Protein 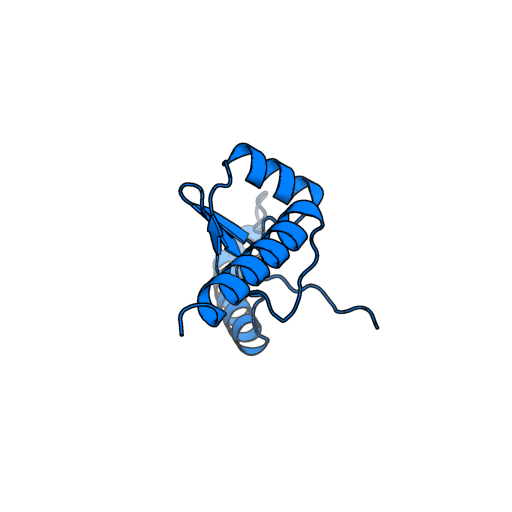AF-A0A9N8V6Z8-F1 (afdb_monomer_lite)

Sequence (109 aa):
MPDNYSNSANELKKFQKLWWDQGILHPKANWAQVEGVSLEKYEYHCDIFNIHELCEWSNGIVTIIELASRPHEICINSINRVLLHQCDTVAFTDTEIYGLGSTHKHNFH

Secondary structure (DSSP, 8-state):
--HHHHHHHHHHHHHHHHHHHH----TTS-TT-EES--HHHHHHHHHHHT-TTTEEEETTEEEEPPPPPHHHHHHHHHHHHHHHHHTGGGGGTT----------PPPP-

Organism: NCBI:txid1213867

pLDDT: mean 70.69, std 13.96, range [34.19, 90.38]

Structure (mmCIF, N/CA/C/O backbone):
data_AF-A0A9N8V6Z8-F1
#
_entry.id   AF-A0A9N8V6Z8-F1
#
loop_
_atom_site.group_PDB
_atom_site.id
_atom_site.type_symbol
_atom_site.label_atom_id
_atom_site.label_alt_id
_atom_site.label_comp_id
_atom_site.label_asym_id
_atom_site.label_entity_id
_atom_site.label_seq_id
_atom_site.pdbx_PDB_ins_code
_atom_site.Cartn_x
_atom_site.Cartn_y
_atom_site.Cartn_z
_atom_site.occupancy
_atom_site.B_iso_or_equiv
_atom_site.auth_seq_id
_atom_site.auth_comp_id
_atom_site.auth_asym_id
_atom_site.auth_atom_id
_atom_site.pdbx_PDB_model_num
ATOM 1 N N . MET A 1 1 ? -8.326 -13.951 37.890 1.00 42.72 1 MET A N 1
ATOM 2 C CA . MET A 1 1 ? -7.555 -12.771 37.444 1.00 42.72 1 MET A CA 1
ATOM 3 C C . MET A 1 1 ? -7.971 -12.434 36.008 1.00 42.72 1 MET A C 1
ATOM 5 O O . MET A 1 1 ? -7.333 -12.950 35.098 1.00 42.72 1 MET A O 1
ATOM 9 N N . PRO A 1 2 ? -9.069 -11.684 35.775 1.00 47.56 2 PRO A N 1
ATOM 10 C CA . PRO A 1 2 ? -9.577 -11.402 34.426 1.00 47.56 2 PRO A CA 1
ATOM 11 C C . PRO A 1 2 ? -9.253 -9.996 33.869 1.00 47.56 2 PRO A C 1
ATOM 13 O O . PRO A 1 2 ? -9.631 -9.689 32.743 1.00 47.56 2 PRO A O 1
ATOM 16 N N . ASP A 1 3 ? -8.514 -9.147 34.584 1.00 50.66 3 ASP A N 1
ATOM 17 C CA . ASP A 1 3 ? -8.561 -7.696 34.313 1.00 50.66 3 ASP A CA 1
ATOM 18 C C . ASP A 1 3 ? -7.487 -7.184 33.338 1.00 50.66 3 ASP A C 1
ATOM 20 O O . ASP A 1 3 ? -7.589 -6.079 32.809 1.00 50.66 3 ASP A O 1
ATOM 24 N N . ASN A 1 4 ? -6.462 -7.989 33.047 1.00 50.66 4 ASN A N 1
ATOM 25 C CA . ASN A 1 4 ? -5.327 -7.541 32.230 1.00 50.66 4 ASN A CA 1
ATOM 26 C C . ASN A 1 4 ? -5.570 -7.681 30.711 1.00 50.66 4 ASN A C 1
ATOM 28 O O . ASN A 1 4 ? -4.934 -7.002 29.912 1.00 50.66 4 ASN A O 1
ATOM 32 N N . TYR A 1 5 ? -6.511 -8.543 30.307 1.00 50.19 5 TYR A N 1
ATOM 33 C CA . TYR A 1 5 ? -6.845 -8.787 28.896 1.00 50.19 5 TYR A CA 1
ATOM 34 C C . TYR A 1 5 ? -7.826 -7.751 28.326 1.00 50.19 5 TYR A C 1
ATOM 36 O O . TYR A 1 5 ? -7.744 -7.403 27.151 1.00 50.19 5 TYR A O 1
ATOM 44 N N . SER A 1 6 ? -8.753 -7.234 29.144 1.00 58.25 6 SER A N 1
ATOM 45 C CA . SER A 1 6 ? -9.704 -6.212 28.679 1.00 58.25 6 SER A CA 1
ATOM 46 C C . SER A 1 6 ? -9.034 -4.846 28.520 1.00 58.25 6 SER A C 1
ATOM 48 O O . SER A 1 6 ? -9.381 -4.086 27.616 1.00 58.25 6 SER A O 1
ATOM 50 N N . ASN A 1 7 ? -8.027 -4.557 29.351 1.00 60.00 7 ASN A N 1
ATOM 51 C CA . ASN A 1 7 ? -7.305 -3.293 29.312 1.00 60.00 7 ASN A CA 1
ATOM 52 C C . ASN A 1 7 ? -6.415 -3.189 28.060 1.00 60.00 7 ASN A C 1
ATOM 54 O O . ASN A 1 7 ? -6.444 -2.175 27.367 1.00 60.00 7 ASN A O 1
ATOM 58 N N . SER A 1 8 ? -5.716 -4.270 27.692 1.00 62.00 8 SER A N 1
ATOM 59 C CA . SER A 1 8 ? -4.881 -4.316 26.482 1.00 62.00 8 SER A CA 1
ATOM 60 C C . SER A 1 8 ? -5.697 -4.227 25.185 1.00 62.00 8 SER A C 1
ATOM 62 O O . SER A 1 8 ? -5.314 -3.506 24.264 1.00 62.00 8 SER A O 1
ATOM 64 N N . ALA A 1 9 ? -6.858 -4.887 25.119 1.00 65.69 9 ALA A N 1
ATOM 65 C CA . ALA A 1 9 ? -7.766 -4.800 23.973 1.00 65.69 9 ALA A CA 1
ATOM 66 C C . ALA A 1 9 ? -8.370 -3.393 23.802 1.00 65.69 9 ALA A C 1
ATOM 68 O O . ALA A 1 9 ? -8.521 -2.906 22.680 1.00 65.69 9 ALA A O 1
ATOM 69 N N . ASN A 1 10 ? -8.687 -2.715 24.909 1.00 71.88 10 ASN A N 1
ATOM 70 C CA . ASN A 1 10 ? -9.189 -1.341 24.883 1.00 71.88 10 ASN A CA 1
ATOM 71 C C . ASN A 1 10 ? -8.105 -0.332 24.479 1.00 71.88 10 ASN A C 1
ATOM 73 O O . ASN A 1 10 ? -8.391 0.598 23.721 1.00 71.88 10 ASN A O 1
ATOM 77 N N . GLU A 1 11 ? -6.861 -0.525 24.925 1.00 69.50 11 GLU A N 1
ATOM 78 C CA . GLU A 1 11 ? -5.732 0.292 24.472 1.00 69.50 11 GLU A CA 1
ATOM 79 C C . GLU A 1 11 ? -5.449 0.104 22.975 1.00 69.50 11 GLU A C 1
ATOM 81 O O . GLU A 1 11 ? -5.271 1.091 22.261 1.00 69.50 11 GLU A O 1
ATOM 86 N N . LEU A 1 12 ? -5.492 -1.131 22.464 1.00 67.50 12 LEU A N 1
ATOM 87 C CA . LEU A 1 12 ? -5.329 -1.414 21.032 1.00 67.50 12 LEU A CA 1
ATOM 88 C C . LEU A 1 12 ? -6.371 -0.684 20.176 1.00 67.50 12 LEU A C 1
ATOM 90 O O . LEU A 1 12 ? -6.008 0.012 19.227 1.00 67.50 12 LEU A O 1
ATOM 94 N N . LYS A 1 13 ? -7.651 -0.755 20.562 1.00 72.38 13 LYS A N 1
ATOM 95 C CA . LYS A 1 13 ? -8.737 -0.030 19.879 1.00 72.38 13 LYS A CA 1
ATOM 96 C C . LYS A 1 13 ? -8.539 1.484 19.902 1.00 72.38 13 LYS A C 1
ATOM 98 O O . LYS A 1 13 ? -8.850 2.166 18.926 1.00 72.38 13 LYS A O 1
ATOM 103 N N . LYS A 1 14 ? -8.002 2.028 20.999 1.00 76.25 14 LYS A N 1
ATOM 104 C CA . LYS A 1 14 ? -7.682 3.457 21.109 1.00 76.25 14 LYS A CA 1
ATOM 105 C C . LYS A 1 14 ? -6.611 3.870 20.096 1.00 76.25 14 LYS A C 1
ATOM 107 O O . LYS A 1 14 ? -6.766 4.908 19.458 1.00 76.25 14 LYS A O 1
ATOM 112 N N . PHE A 1 15 ? -5.554 3.074 19.926 1.00 70.62 15 PHE A N 1
ATOM 113 C CA . PHE A 1 15 ? -4.496 3.379 18.957 1.00 70.62 15 PHE A CA 1
ATOM 114 C C . PHE A 1 15 ? -4.946 3.192 17.502 1.00 70.62 15 PHE A C 1
ATOM 116 O O . PHE A 1 15 ? -4.617 4.029 16.666 1.00 70.62 15 PHE A O 1
ATOM 123 N N . GLN A 1 16 ? -5.761 2.171 17.211 1.00 69.62 16 GLN A N 1
ATOM 124 C CA . GLN A 1 16 ? -6.390 1.996 15.893 1.00 69.62 16 GLN A CA 1
ATOM 125 C C . GLN A 1 16 ? -7.257 3.204 15.520 1.00 69.62 16 GLN A C 1
ATOM 127 O O . GLN A 1 16 ? -7.170 3.714 14.406 1.00 69.62 16 GLN A O 1
ATOM 132 N N . LYS A 1 17 ? -8.048 3.712 16.474 1.00 74.94 17 LYS A N 1
ATOM 133 C CA . LYS A 1 17 ? -8.868 4.910 16.271 1.00 74.94 17 LYS A CA 1
ATOM 134 C C . LYS A 1 17 ? -8.025 6.174 16.074 1.00 74.94 17 LYS A C 1
ATOM 136 O O . LYS A 1 17 ? -8.362 6.986 15.227 1.00 74.94 17 LYS A O 1
ATOM 141 N N . LEU A 1 18 ? -6.930 6.341 16.817 1.00 70.19 18 LEU A N 1
ATOM 142 C CA . LEU A 1 18 ? -6.005 7.468 16.627 1.00 70.19 18 LEU A CA 1
ATOM 143 C C . LEU A 1 18 ? -5.382 7.474 15.227 1.00 70.19 18 LEU A C 1
ATOM 145 O O . LEU A 1 18 ? -5.301 8.532 14.609 1.00 70.19 18 LEU A O 1
ATOM 149 N N . TRP A 1 19 ? -4.988 6.309 14.712 1.00 70.88 19 TRP A N 1
ATOM 150 C CA . TRP A 1 19 ? -4.521 6.193 13.333 1.00 70.88 19 TRP A CA 1
ATOM 151 C C . TRP A 1 19 ? -5.633 6.529 12.337 1.00 70.88 19 TRP A C 1
ATOM 153 O O . TRP A 1 19 ? -5.437 7.373 11.472 1.00 70.88 19 TRP A O 1
ATOM 163 N N . TRP A 1 20 ? -6.822 5.952 12.512 1.00 73.06 20 TRP A N 1
ATOM 164 C CA . TRP A 1 20 ? -7.953 6.203 11.619 1.00 73.06 20 TRP A CA 1
ATOM 165 C C . TRP A 1 20 ? -8.424 7.664 11.613 1.00 73.06 20 TRP A C 1
ATOM 167 O O . TRP A 1 20 ? -8.847 8.198 10.596 1.00 73.06 20 TRP A O 1
ATOM 177 N N . ASP A 1 21 ? -8.401 8.332 12.760 1.00 75.31 21 ASP A N 1
ATOM 178 C CA . ASP A 1 21 ? -8.927 9.690 12.862 1.00 75.31 21 ASP A CA 1
ATOM 179 C C . ASP A 1 21 ? -7.849 10.742 12.537 1.00 75.31 21 ASP A C 1
ATOM 181 O O . ASP A 1 21 ? -8.187 11.852 12.129 1.00 75.31 21 ASP A O 1
ATOM 185 N N . GLN A 1 22 ? -6.559 10.430 12.736 1.00 70.25 22 GLN A N 1
ATOM 186 C CA . GLN A 1 22 ? -5.473 11.428 12.717 1.00 70.25 22 GLN A CA 1
ATOM 187 C C . GLN A 1 22 ? -4.256 11.037 11.865 1.00 70.25 22 GLN A C 1
ATOM 189 O O . GLN A 1 22 ? -3.334 11.839 11.726 1.00 70.25 22 GLN A O 1
ATOM 194 N N . GLY A 1 23 ? -4.202 9.818 11.328 1.00 62.50 23 GLY A N 1
ATOM 195 C CA . GLY A 1 23 ? -3.057 9.297 10.574 1.00 62.50 23 GLY A CA 1
ATOM 196 C C . GLY A 1 23 ? -1.811 9.007 11.425 1.00 62.50 23 GLY A C 1
ATOM 197 O O . GLY A 1 23 ? -0.726 8.818 10.877 1.00 62.50 23 GLY A O 1
ATOM 198 N N . ILE A 1 24 ? -1.924 8.986 12.760 1.00 66.94 24 ILE A N 1
ATOM 199 C CA . ILE A 1 24 ? -0.777 8.819 13.670 1.00 66.94 24 ILE A CA 1
ATOM 200 C C . ILE A 1 24 ? -0.489 7.333 13.927 1.00 66.94 24 ILE A C 1
ATOM 202 O O . ILE A 1 24 ? -1.287 6.628 14.545 1.00 66.94 24 ILE A O 1
ATOM 206 N N . LEU A 1 25 ? 0.699 6.875 13.519 1.00 63.44 25 LEU A N 1
ATOM 207 C CA . LEU A 1 25 ? 1.227 5.539 13.820 1.00 63.44 25 LEU A CA 1
ATOM 208 C C . LEU A 1 25 ? 1.915 5.523 15.205 1.00 63.44 25 LEU A C 1
ATOM 210 O O . LEU A 1 25 ? 2.947 6.150 15.418 1.00 63.44 25 LEU A O 1
ATOM 214 N N . HIS A 1 26 ? 1.348 4.787 16.162 1.00 61.81 26 HIS A N 1
ATOM 215 C CA . HIS A 1 26 ? 1.837 4.567 17.522 1.00 61.81 26 HIS A CA 1
ATOM 216 C C . HIS A 1 26 ? 2.472 3.164 17.758 1.00 61.81 26 HIS A C 1
ATOM 218 O O . HIS A 1 26 ? 1.764 2.162 17.683 1.00 61.81 26 HIS A O 1
ATOM 224 N N . PRO A 1 27 ? 3.740 3.040 18.199 1.00 59.66 27 PRO A N 1
ATOM 225 C CA . PRO A 1 27 ? 4.496 1.771 18.259 1.00 59.66 27 PRO A CA 1
ATOM 226 C C . PRO A 1 27 ? 3.862 0.593 19.023 1.00 59.66 27 PRO A C 1
ATOM 228 O O . PRO A 1 27 ? 4.293 -0.543 18.866 1.00 59.66 27 PRO A O 1
ATOM 231 N N . LYS A 1 28 ? 2.876 0.855 19.891 1.00 59.22 28 LYS A N 1
ATOM 232 C CA . LYS A 1 28 ? 2.168 -0.169 20.683 1.00 59.22 28 LYS A CA 1
ATOM 233 C C . LYS A 1 28 ? 0.928 -0.759 20.006 1.00 59.22 28 LYS A C 1
ATOM 235 O O . LYS A 1 28 ? 0.317 -1.659 20.578 1.00 59.22 28 LYS A O 1
ATOM 240 N N . ALA A 1 29 ? 0.500 -0.234 18.860 1.00 57.00 29 ALA A N 1
ATOM 241 C CA . ALA A 1 29 ? -0.660 -0.785 18.177 1.00 57.00 29 ALA A CA 1
ATOM 242 C C . ALA A 1 29 ? -0.250 -2.029 17.380 1.00 57.00 29 ALA A C 1
ATOM 244 O O . ALA A 1 29 ? 0.756 -2.018 16.679 1.00 57.00 29 ALA A O 1
ATOM 245 N N . ASN A 1 30 ? -1.022 -3.108 17.493 1.00 57.03 30 ASN A N 1
ATOM 246 C CA . ASN A 1 30 ? -0.911 -4.228 16.570 1.00 57.03 30 ASN A CA 1
ATOM 247 C C . ASN A 1 30 ? -1.642 -3.824 15.280 1.00 57.03 30 ASN A C 1
ATOM 249 O O . ASN A 1 30 ? -2.868 -3.707 15.266 1.00 57.03 30 ASN A O 1
ATOM 253 N N . TRP A 1 31 ? -0.863 -3.511 14.248 1.00 64.00 31 TRP A N 1
ATOM 254 C CA . TRP A 1 31 ? -1.280 -2.775 13.051 1.00 64.00 31 TRP A CA 1
ATOM 255 C C . TRP A 1 31 ? -2.001 -3.591 11.993 1.00 64.00 31 TRP A C 1
ATOM 257 O O . TRP A 1 31 ? -2.420 -3.032 10.988 1.00 64.00 31 TRP A O 1
ATOM 267 N N . ALA A 1 32 ? -2.141 -4.898 12.196 1.00 63.66 32 ALA A N 1
ATOM 268 C CA . ALA A 1 32 ? -2.572 -5.773 11.120 1.00 63.66 32 ALA A CA 1
ATOM 269 C C . ALA A 1 32 ? -3.951 -5.387 10.559 1.00 63.66 32 ALA A C 1
ATOM 271 O O . ALA A 1 32 ? -4.164 -5.529 9.358 1.00 63.66 32 ALA A O 1
ATOM 272 N N . GLN A 1 33 ? -4.902 -4.948 11.401 1.00 73.06 33 GLN A N 1
ATOM 273 C CA . GLN A 1 33 ? -6.311 -4.830 11.004 1.00 73.06 33 GLN A CA 1
ATOM 274 C C . GLN A 1 33 ? -7.085 -3.765 11.802 1.00 73.06 33 GLN A C 1
ATOM 276 O O . GLN A 1 33 ? -6.951 -3.670 13.024 1.00 73.06 33 GLN A O 1
ATOM 281 N N . VAL A 1 34 ? -7.941 -3.006 11.112 1.00 79.06 34 VAL A N 1
ATOM 282 C CA . VAL A 1 34 ? -8.985 -2.132 11.675 1.00 79.06 34 VAL A CA 1
ATOM 283 C C . VAL A 1 34 ? -10.341 -2.623 11.171 1.00 79.06 34 VAL A C 1
ATOM 285 O O . VAL A 1 34 ? -10.581 -2.652 9.970 1.00 79.06 34 VAL A O 1
ATOM 288 N N . GLU A 1 35 ? -11.237 -3.009 12.075 1.00 83.38 35 GLU A N 1
ATOM 289 C CA . GLU A 1 35 ? -12.550 -3.571 11.729 1.00 83.38 35 GLU A CA 1
ATOM 290 C C . GLU A 1 35 ? -13.674 -2.521 11.763 1.00 83.38 35 GLU A C 1
ATOM 292 O O . GLU A 1 35 ? -13.588 -1.504 12.456 1.00 83.38 35 GLU A O 1
ATOM 297 N N . GLY A 1 36 ? -14.779 -2.807 11.067 1.00 85.12 36 GLY A N 1
ATOM 298 C CA . GLY A 1 36 ? -16.003 -2.001 11.109 1.00 85.12 36 GLY A CA 1
ATOM 299 C C . GLY A 1 36 ? -15.936 -0.723 10.272 1.00 85.12 36 GLY A C 1
ATOM 300 O O . GLY A 1 36 ? -16.636 0.249 10.561 1.00 85.12 36 GLY A O 1
ATOM 301 N N . VAL A 1 37 ? -15.085 -0.706 9.249 1.00 84.06 37 VAL A N 1
ATOM 302 C CA . VAL A 1 37 ? -14.898 0.437 8.353 1.00 84.06 37 VAL A CA 1
ATOM 303 C C . VAL A 1 37 ? -15.720 0.220 7.085 1.00 84.06 37 VAL A C 1
ATOM 305 O O . VAL A 1 37 ? -15.497 -0.752 6.375 1.00 84.06 37 VAL A O 1
ATOM 308 N N . SER A 1 38 ? -16.663 1.106 6.759 1.00 90.31 38 SER A N 1
ATOM 309 C CA . SER A 1 38 ? -17.347 1.047 5.458 1.00 90.31 38 SER A CA 1
ATOM 310 C C . SER A 1 38 ? -16.397 1.420 4.314 1.00 90.31 38 SER A C 1
ATOM 312 O O . SER A 1 38 ? -15.469 2.200 4.520 1.00 90.31 38 SER A O 1
ATOM 314 N N . LEU A 1 39 ? -16.652 0.901 3.107 1.00 87.50 39 LEU A N 1
ATOM 315 C CA . LEU A 1 39 ? -15.852 1.213 1.915 1.00 87.50 39 LEU A CA 1
ATOM 316 C C . LEU A 1 39 ? -15.747 2.730 1.680 1.00 87.50 39 LEU A C 1
ATOM 318 O O . LEU A 1 39 ? -14.648 3.251 1.565 1.00 87.50 39 LEU A O 1
ATOM 322 N N . GLU A 1 40 ? -16.869 3.449 1.745 1.00 90.38 40 GLU A N 1
ATOM 323 C CA . GLU A 1 40 ? -16.917 4.914 1.604 1.00 90.38 40 GLU A CA 1
ATOM 324 C C . GLU A 1 40 ? -16.020 5.632 2.626 1.00 90.38 40 GLU A C 1
ATOM 326 O O . GLU A 1 40 ? -15.296 6.571 2.296 1.00 90.38 40 GLU A O 1
ATOM 331 N N . LYS A 1 41 ? -16.025 5.170 3.885 1.00 87.50 41 LYS A N 1
ATOM 332 C CA . LYS A 1 41 ? -15.181 5.753 4.933 1.00 87.50 41 LYS A CA 1
ATOM 333 C C . LYS A 1 41 ? -13.704 5.482 4.655 1.00 87.50 41 LYS A C 1
ATOM 335 O O . LYS A 1 41 ? -12.876 6.333 4.966 1.00 87.50 41 LYS A O 1
ATOM 340 N N . TYR A 1 42 ? -13.382 4.310 4.108 1.00 86.75 42 TYR A N 1
ATOM 341 C CA . TYR A 1 42 ? -12.029 3.957 3.698 1.00 86.75 42 TYR A CA 1
ATOM 342 C C . TYR A 1 42 ? -11.530 4.799 2.528 1.00 86.75 42 TYR A C 1
ATOM 344 O O . TYR A 1 42 ? -10.453 5.376 2.651 1.00 86.75 42 TYR A O 1
ATOM 352 N N . GLU A 1 43 ? -12.312 4.936 1.458 1.00 85.75 43 GLU A N 1
ATOM 353 C CA . GLU A 1 43 ? -11.943 5.741 0.286 1.00 85.75 43 GLU A CA 1
ATOM 354 C C . GLU A 1 43 ? -11.699 7.202 0.685 1.00 85.75 43 GLU A C 1
ATOM 356 O O . GLU A 1 43 ? -10.626 7.746 0.430 1.00 85.75 43 GLU A O 1
ATOM 361 N N . TYR A 1 44 ? -12.632 7.794 1.439 1.00 86.75 44 TYR A N 1
ATOM 362 C CA . TYR A 1 44 ? -12.500 9.161 1.951 1.00 86.75 44 TYR A CA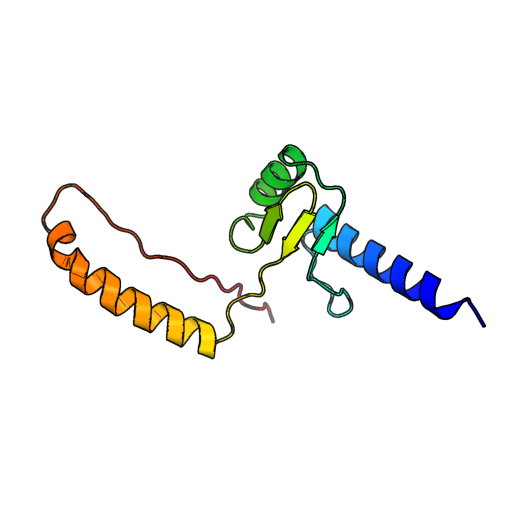 1
ATOM 363 C C . TYR A 1 44 ? -11.260 9.347 2.837 1.00 86.75 44 TYR A C 1
ATOM 365 O O . TYR A 1 44 ? -10.556 10.353 2.748 1.00 86.75 44 TYR A O 1
ATOM 373 N N . HIS A 1 45 ? -10.979 8.379 3.711 1.00 82.56 45 HIS A N 1
ATOM 374 C CA . HIS A 1 45 ? -9.810 8.429 4.582 1.00 82.56 45 HIS A CA 1
ATOM 375 C C . HIS A 1 45 ? -8.504 8.327 3.782 1.00 82.56 45 HIS A C 1
ATOM 377 O O . HIS A 1 45 ? -7.574 9.105 4.011 1.00 82.56 45 HIS A O 1
ATOM 383 N N . CYS A 1 46 ? -8.443 7.413 2.815 1.00 79.88 46 CYS A N 1
ATOM 384 C CA . CYS A 1 46 ? -7.269 7.247 1.970 1.00 79.88 46 CYS A CA 1
ATOM 385 C C . CYS A 1 46 ? -7.005 8.473 1.093 1.00 79.88 46 CYS A C 1
ATOM 387 O O . CYS A 1 46 ? -5.839 8.834 0.935 1.00 79.88 46 CYS A O 1
ATOM 389 N N . ASP A 1 47 ? -8.052 9.155 0.620 1.00 80.00 47 ASP A N 1
ATOM 390 C CA . ASP A 1 47 ? -7.944 10.427 -0.103 1.00 80.00 47 ASP A CA 1
ATOM 391 C C . ASP A 1 47 ? -7.410 11.559 0.784 1.00 80.00 47 ASP A C 1
ATOM 393 O O . ASP A 1 47 ? -6.500 12.284 0.382 1.00 80.00 47 ASP A O 1
ATOM 397 N N . ILE A 1 48 ? -7.923 11.700 2.014 1.00 81.88 48 ILE A N 1
ATOM 398 C CA . ILE A 1 48 ? -7.471 12.750 2.946 1.00 81.88 48 ILE A CA 1
ATOM 399 C C . ILE A 1 48 ? -5.996 12.598 3.300 1.00 81.88 48 ILE A C 1
ATOM 401 O O . ILE A 1 48 ? -5.258 13.584 3.340 1.00 81.88 48 ILE A O 1
ATOM 405 N N . PHE A 1 49 ? -5.573 11.376 3.622 1.00 73.56 49 PHE A N 1
ATOM 406 C CA . PHE A 1 49 ? -4.226 11.127 4.134 1.00 73.56 49 PHE A CA 1
ATOM 407 C C . PHE A 1 49 ? -3.233 10.701 3.043 1.00 73.56 49 PHE A C 1
ATOM 409 O O . PHE A 1 49 ? -2.035 10.583 3.325 1.00 73.56 49 PHE A O 1
ATOM 416 N N . ASN A 1 50 ? -3.712 10.514 1.809 1.00 74.06 50 ASN A N 1
ATOM 417 C CA . ASN A 1 50 ? -2.969 9.991 0.665 1.00 74.06 50 ASN A CA 1
ATOM 418 C C . ASN A 1 50 ? -2.203 8.703 1.026 1.00 74.06 50 ASN A C 1
ATOM 420 O O . ASN A 1 50 ? -0.971 8.647 0.965 1.00 74.06 50 ASN A O 1
ATOM 424 N N . ILE A 1 51 ? -2.944 7.699 1.511 1.00 69.88 51 ILE A N 1
ATOM 425 C CA . ILE A 1 51 ? -2.405 6.428 2.038 1.00 69.88 51 ILE A CA 1
ATOM 426 C C . ILE A 1 51 ? -2.943 5.182 1.320 1.00 69.88 51 ILE A C 1
ATOM 428 O O . ILE A 1 51 ? -2.806 4.081 1.849 1.00 69.88 51 ILE A O 1
ATOM 432 N N . HIS A 1 52 ? -3.520 5.339 0.123 1.00 66.06 52 HIS A N 1
ATOM 433 C CA . HIS A 1 52 ? -4.065 4.235 -0.690 1.00 66.06 52 HIS A CA 1
ATOM 434 C C . HIS A 1 52 ? -3.080 3.069 -0.879 1.00 66.06 52 HIS A C 1
ATOM 436 O O . HIS A 1 52 ? -3.486 1.920 -0.957 1.00 66.06 52 HIS A O 1
ATOM 442 N N . GLU A 1 53 ? -1.777 3.345 -0.897 1.00 65.25 53 GLU A N 1
ATOM 443 C CA . GLU A 1 53 ? -0.729 2.331 -1.087 1.00 65.25 53 GLU A CA 1
ATOM 444 C C . GLU A 1 53 ? -0.269 1.648 0.212 1.00 65.25 53 GLU A C 1
ATOM 446 O O . GLU A 1 53 ? 0.541 0.725 0.184 1.00 65.25 53 GLU A O 1
ATOM 451 N N . LEU A 1 54 ? -0.744 2.121 1.366 1.00 74.75 54 LEU A N 1
ATOM 452 C CA . LEU A 1 54 ? -0.305 1.663 2.689 1.00 74.75 54 LEU A CA 1
ATOM 453 C C . LEU A 1 54 ? -1.372 0.842 3.408 1.00 74.75 54 LEU A C 1
ATOM 455 O O . LEU A 1 54 ? -1.142 0.362 4.520 1.00 74.75 54 LEU A O 1
ATOM 459 N N . CYS A 1 55 ? -2.553 0.699 2.810 1.00 79.88 55 CYS A N 1
ATOM 460 C CA . CYS A 1 55 ? -3.625 -0.089 3.384 1.00 79.88 55 CYS A CA 1
ATOM 461 C C . CYS A 1 55 ? -4.620 -0.576 2.331 1.00 79.88 55 CYS A C 1
ATOM 463 O O . CYS A 1 55 ? -4.967 0.137 1.396 1.00 79.88 55 CYS A O 1
ATOM 465 N N . GLU A 1 56 ? -5.127 -1.783 2.538 1.00 83.62 56 GLU A N 1
ATOM 466 C CA . GLU A 1 56 ? -6.154 -2.411 1.712 1.00 83.62 56 GLU A CA 1
ATOM 467 C C . GLU A 1 56 ? -7.449 -2.546 2.503 1.00 83.62 56 GLU A C 1
ATOM 469 O O . GLU A 1 56 ? -7.429 -2.851 3.697 1.00 83.62 56 GLU A O 1
ATOM 474 N N . TRP A 1 57 ? -8.586 -2.366 1.837 1.00 87.69 57 TRP A N 1
ATOM 475 C CA . TRP A 1 57 ? -9.896 -2.648 2.411 1.00 87.69 57 TRP A CA 1
ATOM 476 C C . TRP A 1 57 ? -10.465 -3.959 1.872 1.00 87.69 57 TRP A C 1
ATOM 478 O O . TRP A 1 57 ? -10.479 -4.199 0.666 1.00 87.69 57 TRP A O 1
ATOM 488 N N . SER A 1 58 ? -10.995 -4.794 2.765 1.00 87.69 58 SER A N 1
ATOM 489 C CA . SER A 1 58 ? -11.698 -6.027 2.422 1.00 87.69 58 SER A CA 1
ATOM 490 C C . SER A 1 58 ? -12.816 -6.304 3.423 1.00 87.69 58 SER A C 1
ATOM 492 O O . SER A 1 58 ? -12.571 -6.474 4.616 1.00 87.69 58 SER A O 1
ATOM 494 N N . ASN A 1 59 ? -14.065 -6.351 2.946 1.00 89.44 59 ASN A N 1
ATOM 495 C CA . ASN A 1 59 ? -15.250 -6.756 3.719 1.00 89.44 59 ASN A CA 1
ATOM 496 C C . ASN A 1 59 ? -15.396 -6.075 5.093 1.00 89.44 59 ASN A C 1
ATOM 498 O O . ASN A 1 59 ? -15.745 -6.709 6.088 1.00 89.44 59 ASN A O 1
ATOM 502 N N . GLY A 1 60 ? -15.144 -4.771 5.157 1.00 86.19 60 GLY A N 1
ATOM 503 C CA . GLY A 1 60 ? -15.275 -4.005 6.395 1.00 86.19 60 GLY A CA 1
ATOM 504 C C . GLY A 1 60 ? -14.021 -3.977 7.270 1.00 86.19 60 GLY A C 1
ATOM 505 O O . GLY A 1 60 ? -14.061 -3.405 8.362 1.00 86.19 60 GLY A O 1
ATOM 506 N N . ILE A 1 61 ? -12.930 -4.588 6.807 1.00 84.06 61 ILE A N 1
ATOM 507 C CA . ILE A 1 61 ? -11.637 -4.643 7.483 1.00 84.06 61 ILE A CA 1
ATOM 508 C C . ILE A 1 61 ? -10.620 -3.876 6.643 1.00 84.06 61 ILE A C 1
ATOM 510 O O . ILE A 1 61 ? -10.488 -4.129 5.450 1.00 84.06 61 ILE A O 1
ATOM 514 N N . VAL A 1 62 ? -9.894 -2.955 7.269 1.00 83.31 62 VAL A N 1
ATOM 515 C CA . VAL A 1 62 ? -8.731 -2.296 6.673 1.00 83.31 62 VAL A CA 1
ATOM 516 C C . VAL A 1 62 ? -7.471 -2.961 7.198 1.00 83.31 62 VAL A C 1
ATOM 518 O O . VAL A 1 62 ? -7.233 -2.968 8.405 1.00 83.31 62 VAL A O 1
ATOM 521 N N . THR A 1 63 ? -6.663 -3.506 6.300 1.00 81.25 63 THR A N 1
ATOM 522 C CA . THR A 1 63 ? -5.358 -4.087 6.601 1.00 81.25 63 THR A CA 1
ATOM 523 C C . THR A 1 63 ? -4.278 -3.083 6.251 1.00 81.25 63 THR A C 1
ATOM 525 O O . THR A 1 63 ? -4.190 -2.646 5.109 1.00 81.25 63 THR A O 1
ATOM 528 N N . ILE A 1 64 ? -3.456 -2.708 7.231 1.00 75.19 64 ILE A N 1
ATOM 529 C CA . ILE A 1 64 ? -2.277 -1.880 6.971 1.00 75.19 64 ILE A CA 1
ATOM 530 C C . ILE A 1 64 ? -1.214 -2.795 6.372 1.00 75.19 64 ILE A C 1
ATOM 532 O O . ILE A 1 64 ? -0.824 -3.790 6.988 1.00 75.19 64 ILE A O 1
ATOM 536 N N . ILE A 1 65 ? -0.761 -2.463 5.170 1.00 72.75 65 ILE A N 1
ATOM 537 C CA . ILE A 1 65 ? 0.337 -3.169 4.523 1.00 72.75 65 ILE A CA 1
ATOM 538 C C . ILE A 1 65 ? 1.616 -2.572 5.095 1.00 72.75 65 ILE A C 1
ATOM 540 O O . ILE A 1 65 ? 1.842 -1.364 5.016 1.00 72.75 65 ILE A O 1
ATOM 544 N N . GLU A 1 66 ? 2.440 -3.404 5.731 1.00 62.31 66 GLU A N 1
ATOM 545 C CA . GLU A 1 66 ? 3.737 -2.942 6.217 1.00 62.31 66 GLU A CA 1
ATOM 546 C C . GLU A 1 66 ? 4.556 -2.366 5.058 1.00 62.31 66 GLU A C 1
ATOM 548 O O . GLU A 1 66 ? 4.668 -2.970 3.989 1.00 62.31 66 GLU A O 1
ATOM 553 N N . LEU A 1 67 ? 5.160 -1.199 5.298 1.00 62.66 67 LEU A N 1
ATOM 554 C CA . LEU A 1 67 ? 6.129 -0.610 4.381 1.00 62.66 67 LEU A CA 1
ATOM 555 C C . LEU A 1 67 ? 7.203 -1.649 4.057 1.00 62.66 67 LEU A C 1
ATOM 557 O O . LEU A 1 67 ? 7.758 -2.281 4.962 1.00 62.66 67 LEU A O 1
ATOM 561 N N . ALA A 1 68 ? 7.508 -1.803 2.769 1.00 58.53 68 ALA A N 1
ATOM 562 C CA . ALA A 1 68 ? 8.518 -2.737 2.305 1.00 58.53 68 ALA A CA 1
ATOM 563 C C . ALA A 1 68 ? 9.817 -2.557 3.106 1.00 58.53 68 ALA A C 1
ATOM 565 O O . ALA A 1 68 ? 10.412 -1.479 3.139 1.00 58.53 68 ALA A O 1
ATOM 566 N N . SER A 1 69 ? 10.284 -3.628 3.752 1.00 67.69 69 SER A N 1
ATOM 567 C CA . SER A 1 69 ? 11.637 -3.634 4.306 1.00 67.69 69 SER A CA 1
ATOM 568 C C . SER A 1 69 ? 12.655 -3.426 3.179 1.00 67.69 69 SER A C 1
ATOM 570 O O . SER A 1 69 ? 12.410 -3.797 2.032 1.00 67.69 69 SER A O 1
ATOM 572 N N . ARG A 1 70 ? 13.842 -2.897 3.490 1.00 67.94 70 ARG A N 1
ATOM 573 C CA . ARG A 1 70 ? 14.896 -2.700 2.478 1.00 67.94 70 ARG A CA 1
ATOM 574 C C . ARG A 1 70 ? 15.217 -3.978 1.668 1.00 67.94 70 ARG A C 1
ATOM 576 O O . ARG A 1 70 ? 15.383 -3.872 0.456 1.00 67.94 70 ARG A O 1
ATOM 583 N N . PRO A 1 71 ? 15.275 -5.191 2.260 1.00 76.62 71 PRO A N 1
ATOM 584 C CA . PRO A 1 71 ? 15.398 -6.427 1.480 1.00 76.62 71 PRO A CA 1
ATOM 585 C C . PRO A 1 71 ? 14.217 -6.691 0.533 1.00 76.62 71 PRO A C 1
ATOM 587 O O . PRO A 1 71 ? 14.428 -7.124 -0.599 1.00 76.62 71 PRO A O 1
ATOM 590 N N . HIS A 1 72 ? 12.987 -6.420 0.977 1.00 71.12 72 HIS A N 1
ATOM 591 C CA . HIS A 1 72 ? 11.780 -6.569 0.161 1.00 71.12 72 HIS A CA 1
ATOM 592 C C . HIS A 1 72 ? 11.780 -5.597 -1.026 1.00 71.12 72 HIS A C 1
ATOM 594 O O . HIS A 1 72 ? 11.514 -6.000 -2.155 1.00 71.12 72 HIS A O 1
ATOM 600 N N . GLU A 1 73 ? 12.190 -4.351 -0.797 1.00 71.44 73 GLU A N 1
ATOM 601 C CA . GLU A 1 73 ? 12.346 -3.333 -1.836 1.00 71.44 73 GLU A CA 1
ATOM 602 C C . GLU A 1 73 ? 13.376 -3.752 -2.897 1.00 71.44 73 GLU A C 1
ATOM 604 O O . GLU A 1 73 ? 13.112 -3.676 -4.095 1.00 71.44 73 GLU A O 1
ATOM 609 N N . ILE A 1 74 ? 14.540 -4.262 -2.473 1.00 78.38 74 ILE A N 1
ATOM 610 C CA . ILE A 1 74 ? 15.568 -4.771 -3.395 1.00 78.38 74 ILE A CA 1
ATOM 611 C C . ILE A 1 74 ? 15.010 -5.909 -4.262 1.00 78.38 74 ILE A C 1
ATOM 613 O O . ILE A 1 74 ? 15.308 -5.978 -5.460 1.00 78.38 74 ILE A O 1
ATOM 617 N N . CYS A 1 75 ? 14.196 -6.788 -3.671 1.00 81.38 75 CYS A N 1
ATOM 618 C CA . CYS A 1 75 ? 13.539 -7.877 -4.386 1.00 81.38 75 CYS A CA 1
ATOM 619 C C . CYS A 1 75 ? 12.552 -7.340 -5.436 1.00 81.38 75 CYS A C 1
ATOM 621 O O . CYS A 1 75 ? 12.693 -7.662 -6.618 1.00 81.38 75 CYS A O 1
ATOM 623 N N . ILE A 1 76 ? 11.627 -6.460 -5.033 1.00 81.25 76 ILE A N 1
ATOM 624 C CA . ILE A 1 76 ? 10.645 -5.839 -5.936 1.00 81.25 76 ILE A CA 1
ATOM 625 C C . ILE A 1 76 ? 11.347 -5.087 -7.069 1.00 81.25 76 ILE A C 1
ATOM 627 O O . ILE A 1 76 ? 11.038 -5.312 -8.236 1.00 81.25 76 ILE A O 1
ATOM 631 N N . ASN A 1 77 ? 12.353 -4.267 -6.762 1.00 78.81 77 ASN A N 1
ATOM 632 C CA . ASN A 1 77 ? 13.108 -3.520 -7.770 1.00 78.81 77 ASN A CA 1
ATOM 633 C C . ASN A 1 77 ? 13.805 -4.446 -8.776 1.00 78.81 77 ASN A C 1
ATOM 635 O O . ASN A 1 77 ? 13.866 -4.140 -9.968 1.00 78.81 77 ASN A O 1
ATOM 639 N N . SER A 1 78 ? 14.309 -5.594 -8.319 1.00 82.69 78 SER A N 1
ATOM 640 C CA . SER A 1 78 ? 14.932 -6.585 -9.202 1.00 82.69 78 SER A CA 1
ATOM 641 C C . SER A 1 78 ? 13.918 -7.226 -10.150 1.00 82.69 78 SER A C 1
ATOM 643 O O . SER A 1 78 ? 14.225 -7.386 -11.332 1.00 82.69 78 SER A O 1
ATOM 645 N N . ILE A 1 79 ? 12.716 -7.547 -9.659 1.00 84.88 79 ILE A N 1
ATOM 646 C CA . ILE A 1 79 ? 11.614 -8.084 -10.473 1.00 84.88 79 ILE A CA 1
ATOM 647 C C . ILE A 1 79 ? 11.141 -7.031 -11.481 1.00 84.88 79 ILE A C 1
ATOM 649 O O . ILE A 1 79 ? 11.085 -7.306 -12.680 1.00 84.88 79 ILE A O 1
ATOM 653 N N . ASN A 1 80 ? 10.893 -5.806 -11.016 1.00 83.81 80 ASN A N 1
ATOM 654 C CA . ASN A 1 80 ? 10.466 -4.684 -11.848 1.00 83.81 80 ASN A CA 1
ATOM 655 C C . ASN A 1 80 ? 11.438 -4.413 -12.987 1.00 83.81 80 ASN A C 1
ATOM 657 O O . ASN A 1 80 ? 11.011 -4.219 -14.119 1.00 83.81 80 ASN A O 1
ATOM 661 N N . ARG A 1 81 ? 12.747 -4.450 -12.715 1.00 83.62 81 ARG A N 1
ATOM 662 C CA . ARG A 1 81 ? 13.766 -4.256 -13.750 1.00 83.62 81 ARG A CA 1
ATOM 663 C C . ARG A 1 81 ? 13.643 -5.283 -14.876 1.00 83.62 81 ARG A C 1
ATOM 665 O O . ARG A 1 81 ? 13.787 -4.919 -16.037 1.00 83.62 81 ARG A O 1
ATOM 672 N N . VAL A 1 82 ? 13.393 -6.552 -14.548 1.00 86.94 82 VAL A N 1
ATOM 673 C CA . VAL A 1 82 ? 13.231 -7.609 -15.560 1.00 86.94 82 VAL A CA 1
ATOM 674 C C . VAL A 1 82 ? 11.941 -7.408 -16.353 1.00 86.94 82 VAL A C 1
ATOM 676 O O . VAL A 1 82 ? 11.969 -7.516 -17.576 1.00 86.94 82 VAL A O 1
ATOM 679 N N . LEU A 1 83 ? 10.835 -7.080 -15.681 1.00 85.00 83 LEU A N 1
ATOM 680 C CA . LEU A 1 83 ? 9.546 -6.836 -16.335 1.00 85.00 83 LEU A CA 1
ATOM 681 C C . LEU A 1 83 ? 9.594 -5.627 -17.271 1.00 85.00 83 LEU A C 1
ATOM 683 O O . LEU A 1 83 ? 9.180 -5.736 -18.420 1.00 85.00 83 LEU A O 1
ATOM 687 N N . LEU A 1 84 ? 10.149 -4.504 -16.809 1.00 82.69 84 LEU A N 1
ATOM 688 C CA . LEU A 1 84 ? 10.289 -3.296 -17.621 1.00 82.69 84 LEU A CA 1
ATOM 689 C C . LEU A 1 84 ? 11.156 -3.553 -18.852 1.00 82.69 84 LEU A C 1
ATOM 691 O O . LEU A 1 84 ? 10.753 -3.174 -19.942 1.00 82.69 84 LEU A O 1
ATOM 695 N N . HIS A 1 85 ? 12.262 -4.288 -18.700 1.00 84.19 85 HIS A N 1
ATOM 696 C CA . HIS A 1 85 ? 13.114 -4.649 -19.832 1.00 84.19 85 HIS A CA 1
ATOM 697 C C . HIS A 1 85 ? 12.372 -5.466 -20.905 1.00 84.19 85 HIS A C 1
ATOM 699 O O . HIS A 1 85 ? 12.564 -5.254 -22.098 1.00 84.19 85 HIS A O 1
ATOM 705 N N . GLN A 1 86 ? 11.486 -6.388 -20.507 1.00 86.00 86 GLN A N 1
ATOM 706 C CA . GLN A 1 86 ? 10.657 -7.128 -21.472 1.00 86.00 86 GLN A CA 1
ATOM 707 C C . GLN A 1 86 ? 9.617 -6.240 -22.170 1.00 86.00 86 GLN A C 1
ATOM 709 O O . GLN A 1 86 ? 9.157 -6.573 -23.260 1.00 86.00 86 GLN A O 1
ATOM 714 N N . CYS A 1 87 ? 9.269 -5.108 -21.563 1.00 82.38 87 CYS A N 1
ATOM 715 C CA . CYS A 1 87 ? 8.343 -4.123 -22.102 1.00 82.38 87 CYS A CA 1
ATOM 716 C C . CYS A 1 87 ? 9.048 -2.954 -22.814 1.00 82.38 87 CYS A C 1
ATOM 718 O O . CYS A 1 87 ? 8.364 -2.012 -23.209 1.00 82.38 87 CYS A O 1
ATOM 720 N N . ASP A 1 88 ? 10.372 -3.001 -23.028 1.00 80.19 88 ASP A N 1
ATOM 721 C CA . ASP A 1 88 ? 11.148 -1.906 -23.645 1.00 80.19 88 ASP A CA 1
ATOM 722 C C . ASP A 1 88 ? 10.583 -1.472 -25.009 1.00 80.19 88 ASP A C 1
ATOM 724 O O . ASP A 1 88 ? 10.666 -0.305 -25.388 1.00 80.19 88 ASP A O 1
ATOM 728 N N . THR A 1 89 ? 9.949 -2.388 -25.747 1.00 80.31 89 THR A N 1
ATOM 729 C CA . THR A 1 89 ? 9.309 -2.089 -27.037 1.00 80.31 89 THR A CA 1
ATOM 730 C C . THR A 1 89 ? 8.184 -1.058 -26.936 1.00 80.31 89 THR A C 1
ATOM 732 O O . THR A 1 89 ? 7.894 -0.384 -27.921 1.00 80.31 89 THR A O 1
ATOM 735 N N . VAL A 1 90 ? 7.559 -0.914 -25.763 1.00 78.19 90 VAL A N 1
ATOM 736 C CA . VAL A 1 90 ? 6.487 0.060 -25.506 1.00 78.19 90 VAL A CA 1
ATOM 737 C C . VAL A 1 90 ? 7.016 1.497 -25.531 1.00 78.19 90 VAL A C 1
ATOM 739 O O . VAL A 1 90 ? 6.292 2.391 -25.958 1.00 78.19 90 VAL A O 1
ATOM 742 N N . ALA A 1 91 ? 8.297 1.721 -25.208 1.00 69.88 91 ALA A N 1
ATOM 743 C CA . ALA A 1 91 ? 8.926 3.047 -25.241 1.00 69.88 91 ALA A CA 1
ATOM 744 C C . ALA A 1 91 ? 8.962 3.690 -26.643 1.00 69.88 91 ALA A C 1
ATOM 746 O O . ALA A 1 91 ? 9.214 4.886 -26.773 1.00 69.88 91 ALA A O 1
ATOM 747 N N . PHE A 1 92 ? 8.717 2.905 -27.694 1.00 77.50 92 PHE A N 1
ATOM 748 C CA . PHE A 1 92 ? 8.652 3.368 -29.082 1.00 77.50 92 PHE A CA 1
ATOM 749 C C . PHE A 1 92 ? 7.211 3.490 -29.598 1.00 77.50 92 PHE A C 1
ATOM 751 O O . PHE A 1 92 ? 6.984 3.499 -30.807 1.00 77.50 92 PHE A O 1
ATOM 758 N N . THR A 1 93 ? 6.240 3.548 -28.689 1.00 79.81 93 THR A N 1
ATOM 759 C CA . THR A 1 93 ? 4.812 3.676 -28.989 1.00 79.81 93 THR A CA 1
ATOM 760 C C . THR A 1 93 ? 4.210 4.848 -28.225 1.00 79.81 93 THR A C 1
ATOM 762 O O . THR A 1 93 ? 4.819 5.395 -27.312 1.00 79.81 93 THR A O 1
ATOM 765 N N . ASP A 1 94 ? 2.973 5.188 -28.558 1.00 79.38 94 ASP A N 1
ATOM 766 C CA . ASP A 1 94 ? 2.191 6.259 -27.936 1.00 79.38 94 ASP A CA 1
ATOM 767 C C . ASP A 1 94 ? 1.679 5.876 -26.525 1.00 79.38 94 ASP A C 1
ATOM 769 O O . ASP A 1 94 ? 0.772 6.509 -25.987 1.00 79.38 94 ASP A O 1
ATOM 773 N N . THR A 1 95 ? 2.194 4.782 -25.953 1.00 74.25 95 THR A N 1
ATOM 774 C CA . THR A 1 95 ? 1.755 4.184 -24.687 1.00 74.25 95 THR A CA 1
ATOM 775 C C . THR A 1 95 ? 2.887 4.225 -23.665 1.00 74.25 95 THR A C 1
ATOM 777 O O . THR A 1 95 ? 4.037 3.955 -23.996 1.00 74.25 95 THR A O 1
ATOM 780 N N . GLU A 1 96 ? 2.558 4.501 -22.402 1.00 65.88 96 GLU A N 1
ATOM 781 C CA . GLU A 1 96 ? 3.521 4.550 -21.299 1.00 65.88 96 GLU A CA 1
ATOM 782 C C . GLU A 1 96 ? 3.184 3.498 -20.235 1.00 65.88 96 GLU A C 1
ATOM 784 O O . GLU A 1 96 ? 2.032 3.347 -19.826 1.00 65.88 96 GLU A O 1
ATOM 789 N N . ILE A 1 97 ? 4.204 2.770 -19.771 1.00 68.50 97 ILE A N 1
ATOM 790 C CA . ILE A 1 97 ? 4.108 1.87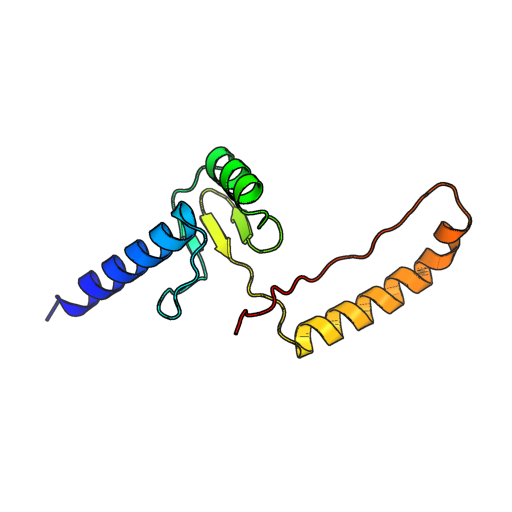9 -18.609 1.00 68.50 97 ILE A CA 1
ATOM 791 C C . ILE A 1 97 ? 4.909 2.519 -17.477 1.00 68.50 97 ILE A C 1
ATOM 793 O O . ILE A 1 97 ? 6.140 2.535 -17.510 1.00 68.50 97 ILE A O 1
ATOM 797 N N . TYR A 1 98 ? 4.211 3.033 -16.466 1.00 59.56 98 TYR A N 1
ATOM 798 C CA . TYR A 1 98 ? 4.827 3.514 -15.231 1.00 59.56 98 TYR A CA 1
ATOM 799 C C . TYR A 1 98 ? 4.935 2.372 -14.219 1.00 59.56 98 TYR A C 1
ATOM 801 O O . TYR A 1 98 ? 4.036 1.541 -14.114 1.00 59.56 98 TYR A O 1
ATOM 809 N N . GLY A 1 99 ? 6.084 2.304 -13.538 1.00 57.62 99 GLY A N 1
ATOM 810 C CA . GLY A 1 99 ? 6.528 1.154 -12.747 1.00 57.62 99 GLY A CA 1
ATOM 811 C C . GLY A 1 99 ? 5.504 0.581 -11.759 1.00 57.62 99 GLY A C 1
ATOM 812 O O . GLY A 1 99 ? 4.618 1.269 -11.265 1.00 57.62 99 GLY A O 1
ATOM 813 N N . LEU A 1 100 ? 5.672 -0.701 -11.431 1.00 60.25 100 LEU A N 1
ATOM 814 C CA . LEU A 1 100 ? 4.873 -1.413 -10.432 1.00 60.25 100 LEU A CA 1
ATOM 815 C C . LEU A 1 100 ? 5.413 -1.042 -9.035 1.00 60.25 100 LEU A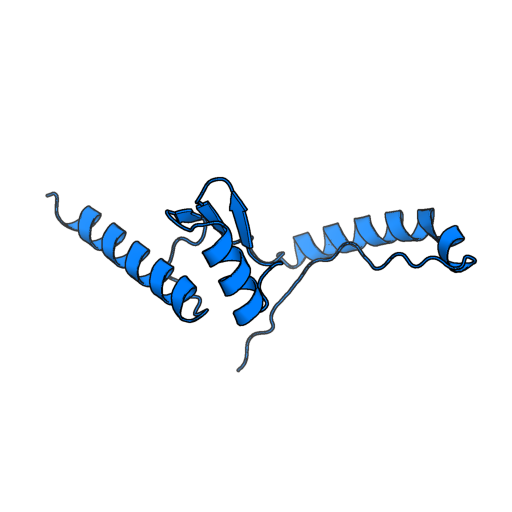 C 1
ATOM 817 O O . LEU A 1 100 ? 6.480 -1.505 -8.639 1.00 60.25 100 LEU A O 1
ATOM 821 N N . GLY A 1 101 ? 4.761 -0.104 -8.348 1.00 50.0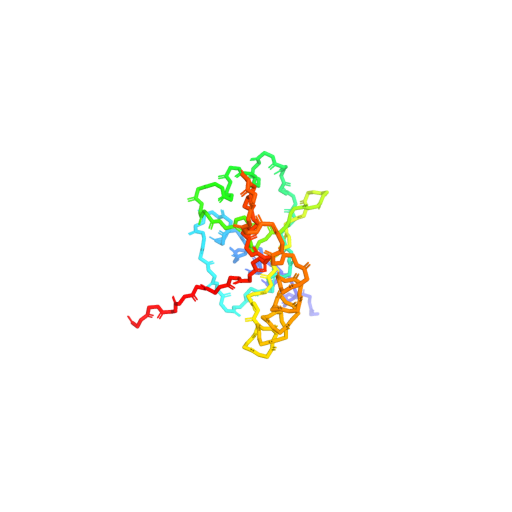3 101 GLY A N 1
ATOM 822 C CA . GLY A 1 101 ? 5.323 0.610 -7.191 1.00 50.03 101 GLY A CA 1
ATOM 823 C C . GLY A 1 101 ? 5.697 -0.223 -5.948 1.00 50.03 101 GLY A C 1
ATOM 824 O O . GLY A 1 101 ? 5.263 -1.355 -5.758 1.00 50.03 101 GLY A O 1
ATOM 825 N N . SER A 1 102 ? 6.501 0.404 -5.080 1.00 47.00 102 SER A N 1
ATOM 826 C CA . SER A 1 102 ? 6.780 0.062 -3.674 1.00 47.00 102 SER A CA 1
ATOM 827 C C . SER A 1 102 ? 7.043 1.380 -2.936 1.00 47.00 102 SER A C 1
ATOM 829 O O . SER A 1 102 ? 7.942 2.115 -3.349 1.00 47.00 102 SER A O 1
ATOM 831 N N . THR A 1 103 ? 6.306 1.703 -1.867 1.00 40.78 103 THR A N 1
ATOM 832 C CA . THR A 1 103 ? 6.435 2.998 -1.167 1.00 40.78 103 THR A CA 1
ATOM 833 C C . THR A 1 103 ? 7.143 2.945 0.187 1.00 40.78 103 THR A C 1
ATOM 835 O O . THR A 1 103 ? 7.078 1.969 0.932 1.00 40.78 103 THR A O 1
ATOM 838 N N . HIS A 1 104 ? 7.823 4.058 0.499 1.00 41.12 104 HIS A N 1
ATOM 839 C CA . HIS A 1 104 ? 8.485 4.383 1.765 1.00 41.12 104 HIS A CA 1
ATOM 840 C C . HIS A 1 104 ? 8.129 5.829 2.168 1.00 41.12 104 HIS A C 1
ATOM 842 O O . HIS A 1 104 ? 8.233 6.732 1.338 1.00 41.12 104 HIS A O 1
ATOM 848 N N . LYS A 1 105 ? 7.756 6.081 3.435 1.00 34.62 105 LYS A N 1
ATOM 849 C CA . LYS A 1 105 ? 7.748 7.438 4.024 1.00 34.62 105 LYS A CA 1
ATOM 850 C C . LYS A 1 105 ? 8.962 7.609 4.943 1.00 34.62 105 LYS A C 1
ATOM 852 O O . LYS A 1 105 ? 9.186 6.814 5.851 1.00 34.62 105 LYS A O 1
ATOM 857 N N . HIS A 1 106 ? 9.732 8.660 4.670 1.00 36.00 106 HIS A N 1
ATOM 858 C CA . HIS A 1 106 ? 10.947 9.070 5.372 1.00 36.00 106 HIS A CA 1
ATOM 859 C C . HIS A 1 106 ? 10.613 9.641 6.768 1.00 36.00 106 HIS A C 1
ATOM 861 O O . HIS A 1 106 ? 9.663 10.411 6.905 1.00 36.00 106 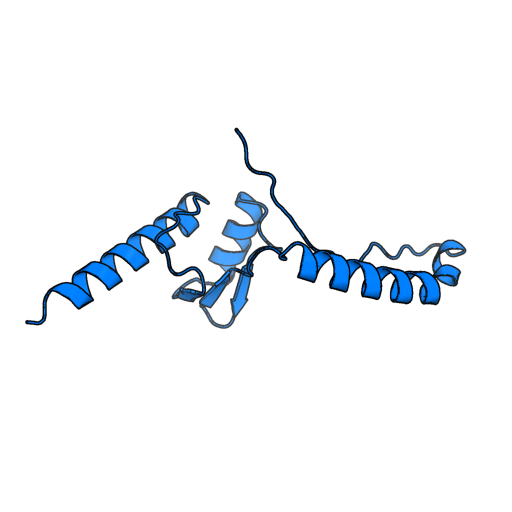HIS A O 1
ATOM 867 N N . ASN A 1 107 ? 11.386 9.282 7.800 1.00 34.19 107 ASN A N 1
ATOM 868 C CA . ASN A 1 107 ? 11.206 9.792 9.166 1.00 34.19 107 ASN A CA 1
ATOM 869 C C . ASN A 1 107 ? 11.813 11.201 9.310 1.00 34.19 107 ASN A C 1
ATOM 871 O O . ASN A 1 107 ? 13.005 11.382 9.058 1.00 34.19 107 ASN A O 1
ATOM 875 N N . PHE A 1 108 ? 11.018 12.177 9.759 1.00 35.50 108 PHE A N 1
ATOM 876 C CA . PHE A 1 108 ? 11.512 13.485 10.207 1.00 35.50 108 PHE A CA 1
ATOM 877 C C . PHE A 1 108 ? 12.339 13.331 11.500 1.00 35.50 108 PHE A C 1
ATOM 879 O O . PHE A 1 108 ? 11.949 12.570 12.386 1.00 35.50 108 PHE A O 1
ATOM 886 N N . HIS A 1 109 ? 13.487 14.021 11.558 1.00 40.25 109 HIS A N 1
ATOM 887 C CA . HIS A 1 109 ? 14.319 14.205 12.758 1.00 40.25 109 HIS A CA 1
ATOM 888 C C . HIS A 1 109 ? 13.687 15.205 13.728 1.00 40.25 109 HIS A C 1
ATOM 890 O O . HIS A 1 109 ? 13.101 16.196 13.234 1.00 40.25 109 HIS A O 1
#

Radius of gyration: 18.77 Å; chains: 1; bounding box: 33×27×66 Å

Foldseek 3Di:
DPPPVVVLVVVLLVQLVCCLVPVDDDPSHPQAKDAQADPVSVVVSCVVVVCPVQWDDDPRMIGGHPQQDPVRVVVQVVVQVVVVVVVVVCVVDPDDDDTPDGDDDDDDD